Protein AF-A0A2D9SME6-F1 (afdb_monomer)

Secondary structure (DSSP, 8-state):
-PEEE--TT--EEEPPPTT-TTTS--EEEEE-SS-EEEEEE--HHHHHHHHTTPPPEEEEEEEE-TTS-EEEEEEEEE-HHHHHHHHHHHS---

Structure (mmCIF, N/CA/C/O backbone):
data_AF-A0A2D9SME6-F1
#
_entry.id   AF-A0A2D9SME6-F1
#
loop_
_atom_site.group_PDB
_atom_site.id
_atom_site.type_symbol
_atom_site.label_atom_id
_atom_site.label_alt_id
_atom_site.label_comp_id
_atom_site.label_asym_id
_atom_site.label_entity_id
_atom_site.label_seq_id
_atom_site.pdbx_PDB_ins_code
_atom_site.Cartn_x
_atom_site.Cartn_y
_atom_site.Cartn_z
_atom_site.occupancy
_atom_site.B_iso_or_equiv
_atom_site.auth_seq_id
_atom_site.auth_comp_id
_atom_site.auth_asym_id
_atom_site.auth_atom_id
_atom_site.pdbx_PDB_model_num
ATOM 1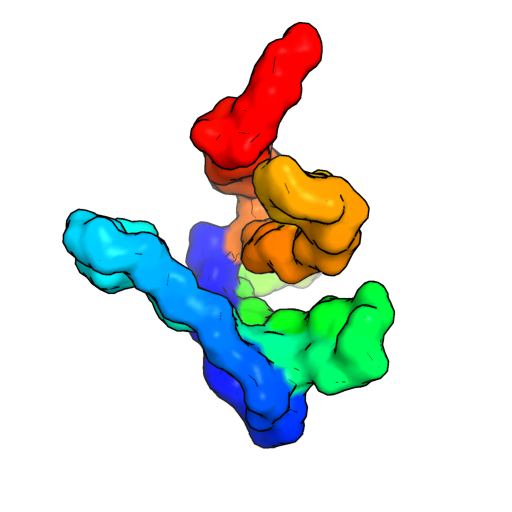 N N . MET A 1 1 ? -0.955 7.449 6.330 1.00 66.50 1 MET A N 1
ATOM 2 C CA . MET A 1 1 ? -0.745 6.382 5.340 1.00 66.50 1 MET A CA 1
ATOM 3 C C . MET A 1 1 ? -0.322 5.109 6.046 1.00 66.50 1 MET A C 1
ATOM 5 O O . MET A 1 1 ? 0.584 5.157 6.874 1.00 66.50 1 MET A O 1
ATOM 9 N N . ALA A 1 2 ? -0.992 4.004 5.733 1.00 75.12 2 ALA A N 1
ATOM 10 C CA . ALA A 1 2 ? -0.687 2.689 6.277 1.00 75.12 2 ALA A CA 1
ATOM 11 C C . ALA A 1 2 ? 0.736 2.253 5.896 1.00 75.12 2 ALA A C 1
ATOM 13 O O . ALA A 1 2 ? 1.188 2.523 4.782 1.00 75.12 2 ALA A O 1
ATOM 14 N N . ASP A 1 3 ? 1.411 1.526 6.785 1.00 80.12 3 ASP A N 1
ATOM 15 C CA . ASP A 1 3 ? 2.735 0.976 6.495 1.00 80.12 3 ASP A CA 1
ATOM 16 C C . ASP A 1 3 ? 2.608 -0.383 5.789 1.00 80.12 3 ASP A C 1
ATOM 18 O O . ASP A 1 3 ? 1.781 -1.213 6.202 1.00 80.12 3 ASP A O 1
ATOM 22 N N . PRO A 1 4 ? 3.431 -0.666 4.762 1.00 80.00 4 PRO A N 1
ATOM 23 C CA . PRO A 1 4 ? 3.526 -2.007 4.210 1.00 80.00 4 PRO A CA 1
ATOM 24 C C . PRO A 1 4 ? 4.028 -2.962 5.298 1.00 80.00 4 PRO A C 1
ATOM 26 O O . PRO A 1 4 ? 5.007 -2.697 5.995 1.00 80.00 4 PRO A O 1
ATOM 29 N N . HIS A 1 5 ? 3.331 -4.080 5.463 1.00 84.25 5 HIS A N 1
ATOM 30 C CA . HIS A 1 5 ? 3.607 -5.055 6.508 1.00 84.25 5 HIS A CA 1
ATOM 31 C C . HIS A 1 5 ? 4.159 -6.337 5.892 1.00 84.25 5 HIS A C 1
ATOM 33 O O . HIS A 1 5 ? 3.557 -6.892 4.972 1.00 84.25 5 HIS A O 1
ATOM 39 N N . ASP A 1 6 ? 5.287 -6.822 6.408 1.00 86.81 6 ASP A N 1
ATOM 40 C CA . ASP A 1 6 ? 5.738 -8.177 6.102 1.00 86.81 6 ASP A CA 1
ATOM 41 C C . ASP A 1 6 ? 4.815 -9.201 6.770 1.00 86.81 6 ASP A C 1
ATOM 43 O O . ASP A 1 6 ? 4.348 -8.998 7.890 1.00 86.81 6 ASP A O 1
ATOM 47 N N . PHE A 1 7 ? 4.533 -10.297 6.074 1.00 85.19 7 PHE A N 1
ATOM 48 C CA . PHE A 1 7 ? 3.584 -11.311 6.516 1.00 85.19 7 PHE A CA 1
ATOM 49 C C . PHE A 1 7 ? 4.030 -12.706 6.084 1.00 85.19 7 PHE A C 1
ATOM 51 O O . PHE A 1 7 ? 4.712 -12.886 5.073 1.00 85.19 7 PHE A O 1
ATOM 58 N N . GLU A 1 8 ? 3.612 -13.718 6.845 1.00 89.62 8 GLU A N 1
ATOM 59 C CA . GLU A 1 8 ? 3.921 -15.110 6.531 1.00 89.62 8 GLU A CA 1
ATOM 60 C C . GLU A 1 8 ? 3.356 -15.493 5.154 1.00 89.62 8 GLU A C 1
ATOM 62 O O . GLU A 1 8 ? 2.161 -15.355 4.888 1.00 89.62 8 GLU A O 1
ATOM 67 N N . GLY A 1 9 ? 4.231 -15.972 4.266 1.00 83.31 9 GLY A N 1
ATOM 68 C CA . GLY A 1 9 ? 3.878 -16.294 2.884 1.00 83.31 9 GLY A CA 1
ATOM 69 C C . GLY A 1 9 ? 4.175 -15.184 1.871 1.00 83.31 9 GLY A C 1
ATOM 70 O O . GLY A 1 9 ? 3.875 -15.369 0.689 1.00 83.31 9 GLY A O 1
ATOM 71 N N . SER A 1 10 ? 4.801 -14.070 2.268 1.00 84.56 10 SER A N 1
ATOM 72 C CA . SER A 1 10 ? 5.435 -13.165 1.306 1.00 84.56 10 SER A CA 1
ATOM 73 C C . SER A 1 10 ? 6.500 -13.936 0.497 1.00 84.56 10 SER A C 1
ATOM 75 O O . SER A 1 10 ? 7.282 -14.726 1.024 1.00 84.56 10 SER A O 1
ATOM 77 N N . THR A 1 11 ? 6.473 -13.800 -0.831 1.00 79.44 11 THR A N 1
ATOM 78 C CA . THR A 1 11 ? 7.349 -14.547 -1.766 1.00 79.44 11 THR A CA 1
ATOM 79 C C . THR A 1 11 ? 8.234 -13.632 -2.599 1.00 79.44 11 THR A C 1
ATOM 81 O O . THR A 1 11 ? 9.237 -14.082 -3.145 1.00 79.44 11 THR A O 1
ATOM 84 N N . HIS A 1 12 ? 7.861 -12.359 -2.721 1.00 75.81 12 HIS A N 1
ATOM 85 C CA . HIS A 1 12 ? 8.563 -11.362 -3.514 1.00 75.81 12 HIS A CA 1
ATOM 86 C C . HIS A 1 12 ? 8.618 -10.039 -2.756 1.00 75.81 12 HIS A C 1
ATOM 88 O O . HIS A 1 12 ? 7.728 -9.711 -1.973 1.00 75.81 12 HIS A O 1
ATOM 94 N N . HIS A 1 13 ? 9.670 -9.277 -3.032 1.00 78.31 13 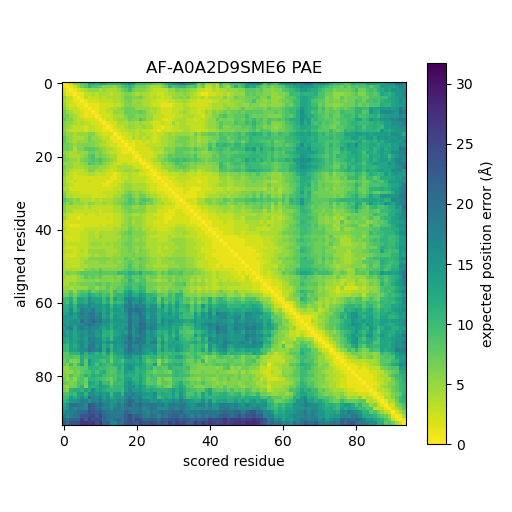HIS A N 1
ATOM 95 C CA . HIS A 1 13 ? 9.952 -8.013 -2.374 1.00 78.31 13 HIS A CA 1
ATOM 96 C C . HIS A 1 13 ? 10.250 -6.963 -3.435 1.00 78.31 13 HIS A C 1
ATOM 98 O O . HIS A 1 13 ? 11.188 -7.122 -4.219 1.00 78.31 13 HIS A O 1
ATOM 104 N N . PHE A 1 14 ? 9.446 -5.904 -3.474 1.00 75.88 14 PHE A N 1
ATOM 105 C CA . PHE A 1 14 ? 9.727 -4.741 -4.305 1.00 75.88 14 PHE A CA 1
ATOM 106 C C . PHE A 1 14 ? 10.436 -3.707 -3.446 1.00 75.88 14 PHE A C 1
ATOM 108 O O . PHE A 1 14 ? 9.849 -3.143 -2.524 1.00 75.88 14 PHE A O 1
ATOM 115 N N . GLY A 1 15 ? 11.721 -3.525 -3.727 1.00 72.62 15 GLY A N 1
ATOM 116 C CA . GLY A 1 15 ? 12.532 -2.521 -3.063 1.00 72.62 15 GLY A CA 1
ATOM 117 C C . GLY A 1 15 ? 12.428 -1.155 -3.736 1.00 72.62 15 GLY A C 1
ATOM 118 O O . GLY A 1 15 ? 12.036 -1.066 -4.907 1.00 72.62 15 GLY A O 1
ATOM 119 N N . PRO A 1 16 ? 12.810 -0.097 -3.011 1.00 68.88 16 PRO A N 1
ATOM 120 C CA . PRO A 1 16 ? 12.984 1.230 -3.582 1.00 68.88 16 PRO A CA 1
ATOM 121 C C . PRO A 1 16 ? 14.035 1.238 -4.707 1.00 68.88 16 PRO A C 1
ATOM 123 O O . PRO A 1 16 ? 14.976 0.437 -4.687 1.00 68.88 16 PRO A O 1
ATOM 126 N N . PRO A 1 17 ? 13.913 2.145 -5.695 1.00 68.00 17 PRO A N 1
ATOM 127 C CA . PRO A 1 17 ? 14.983 2.402 -6.651 1.00 68.00 17 PRO A CA 1
ATOM 128 C C . PRO A 1 17 ? 16.266 2.858 -5.936 1.00 68.00 17 PRO A C 1
ATOM 130 O O . PRO A 1 17 ? 16.168 3.506 -4.891 1.00 68.00 17 PRO A O 1
ATOM 133 N N . PRO A 1 18 ? 17.455 2.601 -6.515 1.00 71.50 18 PRO A N 1
ATOM 134 C CA . PRO A 1 18 ? 18.712 3.056 -5.930 1.00 71.50 18 PRO A CA 1
ATOM 135 C C . PRO A 1 18 ? 18.719 4.569 -5.673 1.00 71.50 18 PRO A C 1
ATOM 137 O O . PRO A 1 18 ? 18.446 5.350 -6.588 1.00 71.50 18 PRO A O 1
ATOM 140 N N . GLY A 1 19 ? 19.062 4.978 -4.452 1.00 73.62 19 GLY A N 1
ATOM 141 C CA . GLY A 1 19 ? 19.117 6.379 -4.023 1.00 73.62 19 GLY A CA 1
ATOM 142 C C . GLY A 1 19 ? 17.804 6.953 -3.474 1.00 73.62 19 GLY A C 1
ATOM 143 O O . GLY A 1 19 ? 17.768 8.140 -3.153 1.00 73.62 19 GLY A O 1
ATOM 144 N N . LEU A 1 20 ? 16.737 6.151 -3.375 1.00 70.31 20 LEU A N 1
ATOM 145 C CA . LEU A 1 20 ? 15.437 6.540 -2.801 1.00 70.31 20 LEU A CA 1
ATOM 146 C C . LEU A 1 20 ? 15.053 5.717 -1.558 1.00 70.31 20 LEU A C 1
ATOM 148 O O . LEU A 1 20 ? 13.897 5.732 -1.136 1.00 70.31 20 LEU A O 1
ATOM 152 N N . GLU A 1 21 ? 16.009 5.007 -0.960 1.00 77.69 21 GLU A N 1
ATOM 153 C CA . GLU A 1 21 ? 15.788 4.056 0.134 1.00 77.69 21 GLU A CA 1
ATOM 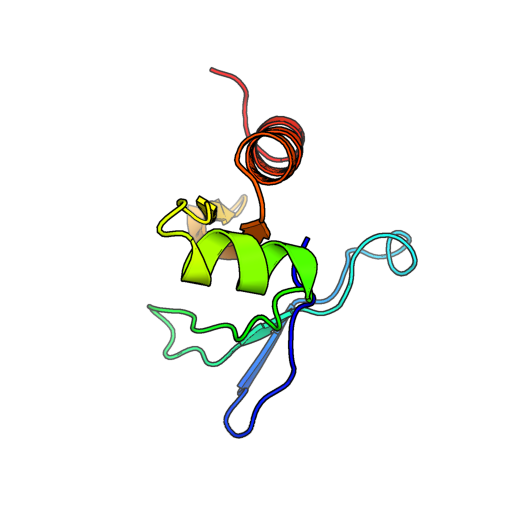154 C C . GLU A 1 21 ? 15.200 4.701 1.398 1.00 77.69 21 GLU A C 1
ATOM 156 O O . GLU A 1 21 ? 14.447 4.060 2.124 1.00 77.69 21 GLU A O 1
ATOM 161 N N . GLU A 1 22 ? 15.505 5.977 1.635 1.00 73.81 22 GLU A N 1
ATOM 162 C CA . GLU A 1 22 ? 15.014 6.753 2.785 1.00 73.81 22 GLU A CA 1
ATOM 163 C C . GLU A 1 22 ? 13.581 7.284 2.589 1.00 73.81 22 GLU A C 1
ATOM 165 O O . GLU A 1 22 ? 12.935 7.709 3.544 1.00 73.81 22 GLU A O 1
ATOM 170 N N . MET A 1 23 ? 13.080 7.300 1.349 1.00 64.19 23 MET A N 1
ATOM 171 C CA . MET A 1 23 ? 11.765 7.862 1.008 1.00 64.19 23 MET A CA 1
ATOM 172 C C . MET A 1 23 ? 10.721 6.791 0.703 1.00 64.19 23 MET A C 1
ATOM 174 O O . MET A 1 23 ? 9.525 7.039 0.850 1.00 64.19 23 MET A O 1
ATOM 178 N N . VAL A 1 24 ? 11.156 5.620 0.238 1.00 68.00 24 VAL A N 1
ATOM 179 C CA . VAL A 1 24 ? 10.268 4.551 -0.218 1.00 68.00 24 VAL A CA 1
ATOM 180 C C . VAL A 1 24 ? 10.617 3.261 0.517 1.00 68.00 24 VAL A C 1
ATOM 182 O O . VAL A 1 24 ? 11.715 2.726 0.389 1.00 68.00 24 VAL A O 1
ATOM 185 N N . GLY A 1 25 ? 9.659 2.756 1.293 1.00 71.50 25 GLY A N 1
ATOM 186 C CA . GLY A 1 25 ? 9.797 1.496 2.015 1.00 71.50 25 GLY A CA 1
ATOM 187 C C . GLY A 1 25 ? 9.746 0.271 1.099 1.00 71.50 25 GLY A C 1
ATOM 188 O O . GLY A 1 25 ? 9.294 0.328 -0.046 1.00 71.50 25 GLY A O 1
ATOM 189 N N . TRP A 1 26 ? 10.186 -0.868 1.631 1.00 78.88 26 TRP A N 1
ATOM 190 C CA . TRP A 1 26 ? 10.028 -2.159 0.967 1.00 78.88 26 TRP A CA 1
ATOM 191 C C . TRP A 1 26 ? 8.561 -2.582 0.934 1.00 78.88 26 TRP A C 1
ATOM 193 O O . TRP A 1 26 ? 7.838 -2.441 1.918 1.00 78.88 26 TRP A O 1
ATOM 203 N N . LEU A 1 27 ? 8.137 -3.165 -0.187 1.00 79.75 27 LEU A N 1
ATOM 204 C CA . LEU A 1 27 ? 6.827 -3.789 -0.311 1.00 79.75 27 LEU A CA 1
ATOM 205 C C . LEU A 1 27 ? 6.958 -5.312 -0.361 1.00 79.75 27 LEU A C 1
ATOM 207 O O . LEU A 1 27 ? 7.512 -5.878 -1.307 1.00 79.75 27 LEU A O 1
ATOM 211 N N . HIS A 1 28 ? 6.380 -5.961 0.644 1.00 83.50 28 HIS A N 1
ATOM 212 C CA . HIS A 1 28 ? 6.307 -7.411 0.780 1.00 83.50 28 HIS A CA 1
ATOM 213 C C . HIS A 1 28 ? 5.052 -7.925 0.076 1.00 83.50 28 HIS A C 1
ATOM 215 O O . HIS A 1 28 ? 3.943 -7.467 0.364 1.00 83.50 28 HIS A O 1
ATOM 221 N N . VAL A 1 29 ? 5.207 -8.867 -0.860 1.00 79.44 29 VAL A N 1
ATOM 222 C CA . VAL A 1 29 ? 4.067 -9.425 -1.593 1.00 79.44 29 VAL A CA 1
ATOM 223 C C . VAL A 1 29 ? 4.113 -10.940 -1.703 1.00 79.44 29 VAL A C 1
ATOM 225 O O . VAL A 1 29 ? 5.160 -11.554 -1.909 1.00 79.44 29 VAL A O 1
ATOM 228 N N . PHE A 1 30 ? 2.937 -11.553 -1.676 1.00 80.88 30 PHE A N 1
ATOM 229 C CA . PHE A 1 30 ? 2.727 -12.856 -2.286 1.00 80.88 30 PHE A CA 1
ATOM 230 C C . PHE A 1 30 ? 2.382 -12.653 -3.765 1.00 80.88 30 PHE A C 1
ATOM 232 O O . PHE A 1 30 ? 1.478 -11.879 -4.077 1.00 80.88 30 PHE A O 1
ATOM 239 N N . SER A 1 31 ? 3.071 -13.348 -4.674 1.00 77.38 31 SER A N 1
ATOM 240 C CA . SER A 1 31 ? 2.748 -13.331 -6.103 1.00 77.38 31 SER A CA 1
ATOM 241 C C . SER A 1 31 ? 2.569 -14.739 -6.650 1.00 77.38 31 SER A C 1
ATOM 243 O O . SER A 1 31 ? 3.401 -15.613 -6.419 1.00 77.38 31 SER A O 1
ATOM 245 N N . ASN A 1 32 ? 1.517 -14.942 -7.445 1.00 73.88 32 ASN A N 1
ATOM 246 C CA . ASN A 1 32 ? 1.328 -16.161 -8.241 1.00 73.88 32 ASN A CA 1
ATOM 247 C C . ASN A 1 32 ? 1.674 -15.961 -9.732 1.00 73.88 32 ASN A C 1
ATOM 249 O O . ASN A 1 32 ? 1.288 -16.771 -10.576 1.00 73.88 32 ASN A O 1
ATOM 253 N N . GLY A 1 33 ? 2.337 -14.851 -10.077 1.00 69.88 33 GLY A N 1
ATOM 254 C CA . GLY A 1 33 ? 2.670 -14.475 -11.454 1.00 69.88 33 GLY A CA 1
ATOM 255 C C . GLY A 1 33 ? 1.547 -13.777 -12.231 1.00 69.88 33 GLY A C 1
ATOM 256 O O . GLY A 1 33 ? 1.771 -13.351 -13.362 1.00 69.88 33 GLY A O 1
ATOM 257 N N . ARG A 1 34 ? 0.346 -13.640 -11.654 1.00 67.38 34 ARG A N 1
ATOM 258 C CA . ARG A 1 34 ? -0.783 -12.886 -12.241 1.00 67.38 34 ARG A CA 1
ATOM 259 C C . ARG A 1 34 ? -1.400 -11.881 -11.277 1.00 67.38 34 ARG A C 1
ATOM 261 O O . ARG A 1 34 ? -1.906 -10.852 -11.710 1.00 67.38 34 ARG A O 1
ATOM 268 N N . CYS A 1 35 ? -1.359 -12.183 -9.988 1.00 66.19 35 CYS A N 1
ATOM 269 C CA . CYS A 1 35 ? -1.897 -11.361 -8.920 1.00 66.19 35 CYS A CA 1
ATOM 270 C C . CYS A 1 35 ? -0.832 -11.180 -7.844 1.00 66.19 35 CYS A C 1
ATOM 272 O O . CYS A 1 35 ? -0.084 -12.116 -7.550 1.00 66.19 35 CYS A O 1
ATOM 274 N N . ASN A 1 36 ? -0.825 -9.993 -7.244 1.00 73.31 36 ASN A N 1
ATOM 275 C CA . ASN A 1 36 ? -0.020 -9.679 -6.075 1.00 73.31 36 ASN A CA 1
ATOM 276 C C . ASN A 1 36 ? -0.948 -9.423 -4.889 1.00 73.31 36 ASN A C 1
ATOM 278 O O . ASN A 1 36 ? -1.980 -8.769 -5.038 1.00 73.31 36 ASN A O 1
ATOM 282 N N . VAL A 1 37 ? -0.564 -9.927 -3.723 1.00 76.31 37 VAL A N 1
ATOM 283 C CA . VAL A 1 37 ? -1.215 -9.646 -2.443 1.00 76.31 37 VAL A CA 1
ATOM 284 C C . VAL A 1 37 ? -0.182 -8.978 -1.552 1.00 76.31 37 VAL A C 1
ATOM 286 O O . VAL A 1 37 ? 0.885 -9.546 -1.335 1.00 76.31 37 VAL A O 1
ATOM 289 N N . SER A 1 38 ? -0.495 -7.781 -1.064 1.00 81.88 38 SER A N 1
ATOM 290 C CA . SER A 1 38 ? 0.292 -7.060 -0.063 1.00 81.88 38 SER A CA 1
ATOM 291 C C . SER A 1 38 ? -0.530 -6.885 1.210 1.00 81.88 38 SER A C 1
ATOM 293 O O . SER A 1 38 ? -1.757 -6.775 1.149 1.00 81.88 38 SER A O 1
ATOM 295 N N . ALA A 1 39 ? 0.144 -6.874 2.358 1.00 83.25 39 ALA A N 1
ATOM 296 C CA . ALA A 1 39 ? -0.471 -6.557 3.637 1.00 83.25 39 ALA A CA 1
ATOM 297 C C . ALA A 1 39 ? -0.105 -5.128 4.042 1.00 83.25 39 ALA A C 1
ATOM 299 O O . ALA A 1 39 ? 1.025 -4.683 3.846 1.00 83.25 39 ALA A O 1
ATOM 300 N N . TRP A 1 40 ? -1.074 -4.427 4.622 1.00 85.38 40 TRP A N 1
ATOM 301 C CA . TRP A 1 40 ? -0.927 -3.051 5.081 1.00 85.38 40 TRP A CA 1
ATOM 302 C C . TRP A 1 40 ? -1.403 -2.966 6.515 1.00 85.38 40 TRP A C 1
ATOM 304 O O . TRP A 1 40 ? -2.444 -3.532 6.859 1.00 85.38 40 TRP A O 1
ATOM 314 N N . LYS A 1 41 ? -0.640 -2.263 7.345 1.00 85.75 41 LYS A N 1
ATOM 315 C CA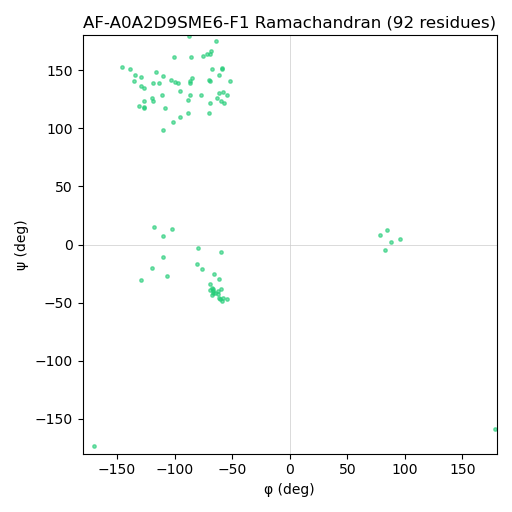 . LYS A 1 41 ? -1.007 -1.983 8.725 1.00 85.75 41 LYS A CA 1
ATOM 316 C C . LYS A 1 41 ? -1.527 -0.549 8.801 1.00 85.75 41 LYS A C 1
ATOM 318 O O . LYS A 1 41 ? -0.716 0.374 8.725 1.00 85.75 41 LYS A O 1
ATOM 323 N N . PRO A 1 42 ? -2.848 -0.344 8.938 1.00 83.62 42 PRO A N 1
ATOM 324 C CA . PRO A 1 42 ? -3.382 1.003 9.023 1.00 83.62 42 PRO A CA 1
ATOM 325 C C . PRO A 1 42 ? -2.951 1.671 10.328 1.00 83.62 42 PRO A C 1
ATOM 327 O O . PRO A 1 42 ? -2.744 0.999 11.349 1.00 83.62 42 PRO A O 1
ATOM 330 N N . THR A 1 43 ? -2.840 2.995 10.301 1.00 86.00 43 THR A N 1
ATOM 331 C CA . THR A 1 43 ? -2.609 3.775 11.521 1.00 86.00 43 THR A CA 1
ATOM 332 C C . THR A 1 43 ? -3.844 3.739 12.426 1.00 86.00 43 THR A C 1
ATOM 334 O O . THR A 1 43 ? -4.938 3.336 12.019 1.00 86.00 43 THR A O 1
ATOM 337 N N . VAL A 1 44 ? -3.696 4.171 13.681 1.00 89.75 44 VAL A N 1
ATOM 338 C CA . VAL A 1 44 ? -4.824 4.234 14.628 1.00 89.75 44 VAL A CA 1
ATOM 339 C C . VAL A 1 44 ? -5.926 5.160 14.103 1.00 89.75 44 VAL A C 1
ATOM 341 O O . VAL A 1 44 ? -7.110 4.850 14.226 1.00 89.75 44 VAL A O 1
ATOM 344 N N . GLU A 1 45 ? -5.545 6.267 13.472 1.00 86.75 45 GLU A N 1
ATOM 345 C CA . GLU A 1 45 ? -6.454 7.241 12.873 1.00 86.75 45 GLU A CA 1
ATOM 346 C C . GLU A 1 45 ? -7.207 6.649 11.673 1.00 86.75 45 GLU A C 1
ATOM 348 O O . GLU A 1 45 ? -8.413 6.850 11.539 1.00 86.75 45 GLU A O 1
ATOM 353 N N . GLU A 1 46 ? -6.525 5.884 10.818 1.00 84.50 46 GLU A N 1
ATOM 354 C CA . GLU A 1 46 ? -7.142 5.199 9.675 1.00 84.50 46 GLU A CA 1
ATOM 355 C C . GLU A 1 46 ? -8.110 4.095 10.129 1.00 84.50 46 GLU A C 1
ATOM 357 O O . GLU A 1 46 ? -9.211 3.971 9.588 1.00 84.50 46 GLU A O 1
ATOM 362 N N . LEU A 1 47 ? -7.753 3.340 11.174 1.00 87.25 47 LEU A N 1
ATOM 363 C CA . LEU A 1 47 ? -8.654 2.363 11.797 1.00 87.25 47 LEU A CA 1
ATOM 364 C C . LEU A 1 47 ? -9.894 3.032 12.399 1.00 87.25 47 LEU A C 1
ATOM 366 O O . LEU A 1 47 ? -10.996 2.496 12.286 1.00 87.25 47 LEU A O 1
ATOM 370 N N . ALA A 1 48 ? -9.737 4.198 13.032 1.00 88.94 48 ALA A N 1
ATOM 371 C CA . ALA A 1 48 ? -10.860 4.945 13.589 1.00 88.94 48 ALA A CA 1
ATOM 372 C C . ALA A 1 48 ? -11.847 5.382 12.495 1.00 88.94 48 ALA A C 1
ATOM 374 O O . ALA A 1 48 ? -13.053 5.204 12.669 1.00 88.94 48 ALA A O 1
ATOM 375 N N . LYS A 1 49 ? -11.344 5.869 11.353 1.00 85.25 49 LYS A N 1
ATOM 376 C CA . LYS A 1 49 ? -12.162 6.223 10.179 1.00 85.25 49 LYS A CA 1
ATOM 377 C C . LYS A 1 49 ? -12.935 5.022 9.633 1.00 85.25 49 LYS A C 1
ATOM 379 O O . LYS A 1 49 ? -14.146 5.111 9.443 1.00 85.25 49 LYS A O 1
ATOM 384 N N . LEU A 1 50 ? -12.274 3.873 9.466 1.00 83.44 50 LEU A N 1
ATOM 385 C CA . LEU A 1 50 ? -12.951 2.635 9.054 1.00 83.44 50 LEU A CA 1
ATOM 386 C C . LEU A 1 50 ? -14.067 2.233 10.022 1.00 83.44 50 LEU A C 1
ATOM 388 O O . LEU A 1 50 ? -15.172 1.908 9.595 1.00 83.44 50 LEU A O 1
ATOM 392 N N . ASN A 1 51 ? -13.797 2.279 11.328 1.00 88.75 51 ASN A N 1
ATOM 393 C CA . ASN A 1 51 ? -14.786 1.942 12.354 1.00 88.75 51 ASN A CA 1
ATOM 394 C C . ASN A 1 51 ? -15.959 2.935 12.392 1.00 88.75 51 ASN A C 1
ATOM 396 O O . ASN A 1 51 ? -17.057 2.565 12.805 1.00 88.75 51 ASN A O 1
ATOM 400 N N . ALA A 1 52 ? -15.744 4.176 11.947 1.00 90.75 52 ALA A N 1
ATOM 401 C CA . ALA A 1 52 ? -16.787 5.182 11.769 1.00 90.75 52 ALA A CA 1
ATOM 402 C C . ALA A 1 52 ? -17.596 5.005 10.465 1.00 90.75 52 ALA A C 1
ATOM 404 O O . ALA A 1 52 ? -18.556 5.741 10.241 1.00 90.75 52 ALA A O 1
ATOM 405 N N . GLY A 1 53 ? -17.248 4.026 9.621 1.00 86.69 53 GLY A N 1
ATOM 406 C CA . GLY A 1 53 ? -17.907 3.764 8.340 1.00 86.69 53 GLY A CA 1
ATOM 407 C C . GLY A 1 53 ? -17.385 4.614 7.180 1.00 86.69 53 GLY A C 1
ATOM 408 O O . GLY A 1 53 ? -18.013 4.651 6.121 1.00 86.69 53 GLY A O 1
ATOM 409 N N . GLU A 1 54 ? -16.256 5.302 7.356 1.00 88.12 54 GLU A N 1
ATOM 410 C CA . GLU A 1 54 ? -15.598 6.021 6.269 1.00 88.12 54 GLU A CA 1
ATOM 411 C C . GLU A 1 54 ? -14.868 5.059 5.318 1.00 88.12 54 GLU A C 1
ATOM 413 O O . GLU A 1 54 ? -14.586 3.901 5.632 1.00 88.12 54 GLU A O 1
ATOM 418 N N . SER A 1 55 ? -14.552 5.554 4.122 1.00 82.25 55 SER A N 1
ATOM 419 C CA . SER A 1 55 ? -13.822 4.788 3.112 1.00 82.25 55 SER A CA 1
ATOM 420 C C . SER A 1 55 ? -12.310 4.913 3.296 1.00 82.25 55 SER A C 1
ATOM 422 O O . SER A 1 55 ? -11.796 6.001 3.546 1.00 82.25 55 SER A O 1
ATOM 424 N N . ILE A 1 56 ? -11.596 3.808 3.086 1.00 80.31 56 ILE A N 1
ATOM 425 C CA . ILE A 1 56 ? -10.163 3.826 2.780 1.00 80.31 56 ILE A CA 1
ATOM 426 C C . ILE A 1 56 ? -9.992 3.664 1.275 1.00 80.31 56 ILE A C 1
ATOM 428 O O . ILE A 1 56 ? -10.686 2.872 0.635 1.00 80.31 56 ILE A O 1
ATOM 432 N N . PHE A 1 57 ? -9.053 4.418 0.720 1.00 78.69 57 PHE A N 1
ATOM 433 C CA . PHE A 1 57 ? -8.745 4.402 -0.696 1.00 78.69 57 PHE A CA 1
ATOM 434 C C . PHE A 1 57 ? -7.550 3.492 -0.940 1.00 78.69 57 PHE A C 1
ATOM 436 O O . PHE A 1 57 ? -6.587 3.481 -0.172 1.00 78.69 57 PHE A O 1
ATOM 443 N N . VAL A 1 58 ? -7.636 2.711 -2.015 1.00 74.00 58 VAL A N 1
ATOM 444 C CA . VAL A 1 58 ? -6.603 1.763 -2.427 1.00 74.00 58 VAL A CA 1
ATOM 445 C C . VAL A 1 58 ? -6.256 2.054 -3.879 1.00 74.00 58 VAL A C 1
ATOM 447 O O . VAL A 1 58 ? -7.127 1.947 -4.745 1.00 74.00 58 VAL A O 1
ATOM 450 N N . SER A 1 59 ? -5.007 2.415 -4.170 1.00 71.44 59 SER A N 1
ATOM 451 C CA . SER A 1 59 ? -4.532 2.489 -5.554 1.00 71.44 59 SER A CA 1
ATOM 452 C C . SER A 1 59 ? -3.830 1.198 -5.936 1.00 71.44 59 SER A C 1
ATOM 454 O O . SER A 1 59 ? -2.976 0.701 -5.211 1.00 71.44 59 SER A O 1
ATOM 456 N N . ILE A 1 60 ? -4.187 0.650 -7.094 1.00 67.81 60 ILE A N 1
ATOM 457 C CA . ILE A 1 60 ? -3.472 -0.465 -7.710 1.00 67.81 60 ILE A CA 1
ATOM 458 C C . ILE A 1 60 ? -2.788 0.109 -8.939 1.00 67.81 60 ILE A C 1
ATOM 460 O O . ILE A 1 60 ? -3.411 0.290 -9.987 1.00 67.81 60 ILE A O 1
ATOM 464 N N . MET A 1 61 ? -1.504 0.425 -8.812 1.00 63.50 61 MET A N 1
ATOM 465 C CA . MET A 1 61 ? -0.726 0.809 -9.976 1.00 63.50 61 MET A CA 1
ATOM 466 C C . MET A 1 61 ? -0.542 -0.422 -10.871 1.00 63.50 61 MET A C 1
ATOM 468 O O . MET A 1 61 ? -0.013 -1.454 -10.459 1.00 63.50 61 ME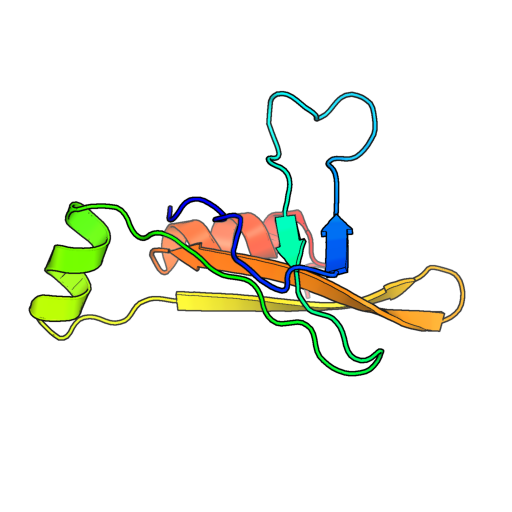T A O 1
ATOM 472 N N . SER A 1 62 ? -0.987 -0.326 -12.119 1.00 61.69 62 SER A N 1
ATOM 473 C CA . SER A 1 62 ? -0.789 -1.364 -13.128 1.00 61.69 62 SER A CA 1
ATOM 474 C C . SER A 1 62 ? -0.344 -0.716 -14.432 1.00 61.69 62 SER A C 1
ATOM 476 O O . SER A 1 62 ? -0.787 0.375 -14.783 1.00 61.69 62 SER A O 1
ATOM 478 N N . GLY A 1 63 ? 0.583 -1.359 -15.132 1.00 60.66 63 GLY A N 1
ATOM 479 C CA . GLY A 1 63 ? 1.126 -0.845 -16.383 1.00 60.66 63 GLY A CA 1
ATOM 480 C C . GLY A 1 63 ? 1.982 -1.887 -17.078 1.00 60.66 63 GLY A C 1
ATOM 481 O O . GLY A 1 63 ? 2.036 -3.038 -16.652 1.00 60.66 63 GLY A O 1
ATOM 482 N N . ALA A 1 64 ? 2.648 -1.493 -18.156 1.00 57.25 64 ALA A N 1
ATOM 483 C CA . ALA A 1 64 ? 3.655 -2.323 -18.793 1.00 57.25 64 ALA A CA 1
ATOM 484 C C . ALA A 1 64 ? 5.042 -1.717 -18.577 1.00 57.25 64 ALA A C 1
ATOM 486 O O . ALA A 1 64 ? 5.185 -0.493 -18.571 1.00 57.25 64 ALA A O 1
ATOM 487 N N . ASP A 1 65 ? 6.064 -2.555 -18.412 1.00 58.81 65 ASP A N 1
ATOM 488 C CA . ASP A 1 65 ? 7.441 -2.076 -18.483 1.00 58.81 65 ASP A CA 1
ATOM 489 C C . ASP A 1 65 ? 7.761 -1.535 -19.893 1.00 58.81 65 ASP A C 1
ATOM 491 O O . ASP A 1 65 ? 6.979 -1.647 -20.842 1.00 58.81 65 ASP A O 1
ATOM 495 N N . HIS A 1 66 ? 8.958 -0.972 -20.060 1.00 52.09 66 HIS A N 1
ATOM 496 C CA . HIS A 1 66 ? 9.452 -0.473 -21.350 1.00 52.09 66 HIS A CA 1
ATOM 497 C C . HIS A 1 66 ? 9.535 -1.548 -22.457 1.00 52.09 66 HIS A C 1
ATOM 499 O O . HIS A 1 66 ? 9.837 -1.222 -23.603 1.00 52.09 66 HIS A O 1
ATOM 505 N N . ARG A 1 67 ? 9.292 -2.824 -22.130 1.00 55.00 67 ARG A N 1
ATOM 506 C CA . ARG A 1 67 ? 9.270 -3.972 -23.046 1.00 55.00 67 ARG A CA 1
ATOM 507 C C . ARG A 1 67 ? 7.860 -4.536 -23.241 1.00 55.00 67 ARG A C 1
ATOM 509 O O . ARG A 1 67 ? 7.714 -5.581 -23.871 1.00 55.00 67 ARG A O 1
ATOM 516 N N . GLY A 1 68 ? 6.830 -3.868 -22.722 1.00 59.53 68 GLY A N 1
ATOM 517 C CA . GLY A 1 68 ? 5.440 -4.289 -22.868 1.00 59.53 68 GLY A CA 1
ATOM 518 C C . GLY A 1 68 ? 5.017 -5.423 -21.928 1.00 59.53 68 GLY A C 1
ATOM 519 O O . GLY A 1 68 ? 3.915 -5.947 -22.093 1.00 59.53 68 GLY A O 1
ATOM 520 N N . LYS A 1 69 ? 5.842 -5.828 -20.950 1.00 57.66 69 LYS A N 1
ATOM 521 C CA . LYS A 1 69 ? 5.431 -6.832 -19.959 1.00 57.66 69 LYS A CA 1
ATOM 522 C C . LYS A 1 69 ? 4.519 -6.196 -18.914 1.00 57.66 69 LYS A C 1
ATOM 524 O O . LYS A 1 69 ? 4.919 -5.193 -18.329 1.00 57.66 69 LYS A O 1
ATOM 529 N N . PRO A 1 70 ? 3.339 -6.774 -18.630 1.00 55.06 70 PRO A N 1
ATOM 530 C CA . PRO A 1 70 ? 2.469 -6.272 -17.580 1.00 55.06 70 PRO A CA 1
ATOM 531 C C . PRO A 1 70 ? 3.162 -6.393 -16.220 1.00 55.06 70 PRO A C 1
ATOM 533 O O . PRO A 1 70 ? 3.612 -7.470 -15.830 1.00 55.06 70 PRO A O 1
ATOM 536 N N . HIS A 1 71 ? 3.226 -5.276 -15.508 1.00 59.47 71 HIS A N 1
ATOM 537 C CA . HIS A 1 71 ? 3.685 -5.176 -14.137 1.00 59.47 71 HIS A CA 1
ATOM 538 C C . HIS A 1 71 ? 2.548 -4.626 -13.279 1.00 59.47 71 HIS A C 1
ATOM 540 O O . HIS A 1 71 ? 1.961 -3.579 -13.562 1.00 59.47 71 HIS A O 1
ATOM 546 N N . VAL A 1 72 ? 2.238 -5.367 -12.221 1.00 56.38 72 VAL A N 1
ATOM 547 C CA . VAL A 1 72 ? 1.439 -4.864 -11.108 1.00 56.38 72 VAL A CA 1
ATOM 548 C C . VAL A 1 72 ? 2.435 -4.235 -10.143 1.00 56.38 72 VAL A C 1
ATOM 550 O O . VAL A 1 72 ? 3.306 -4.928 -9.614 1.00 56.38 72 VAL A O 1
ATOM 553 N N . PHE A 1 73 ? 2.357 -2.920 -9.997 1.00 59.53 73 PHE A N 1
ATOM 554 C CA . PHE A 1 73 ? 3.213 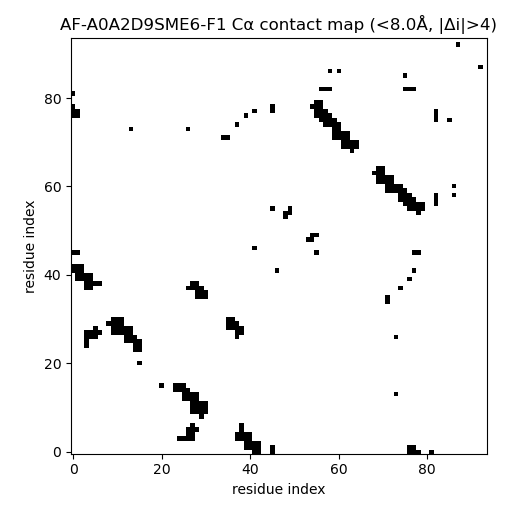-2.131 -9.122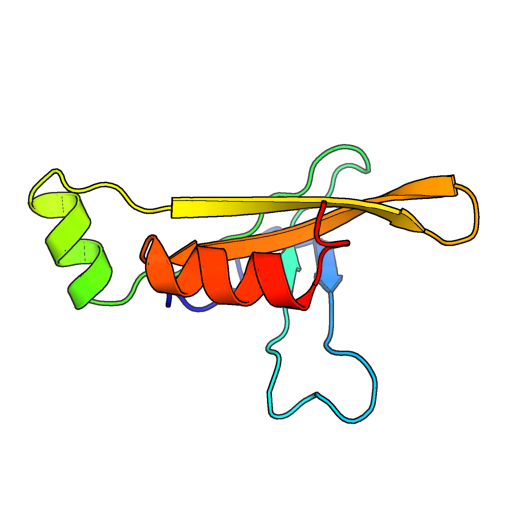 1.00 59.53 73 PHE A CA 1
ATOM 555 C C . PHE A 1 73 ? 2.619 -2.072 -7.710 1.00 59.53 73 PHE A C 1
ATOM 557 O O . PHE A 1 73 ? 1.573 -2.664 -7.427 1.00 59.53 73 PHE A O 1
ATOM 564 N N . ALA A 1 74 ? 3.322 -1.379 -6.816 1.00 56.19 74 ALA A N 1
ATOM 565 C CA . ALA A 1 74 ? 2.916 -1.217 -5.434 1.00 56.19 74 ALA A CA 1
ATOM 566 C C . ALA A 1 74 ? 1.475 -0.706 -5.302 1.00 56.19 74 ALA A C 1
ATOM 568 O O . ALA A 1 74 ? 0.998 0.123 -6.080 1.00 56.19 74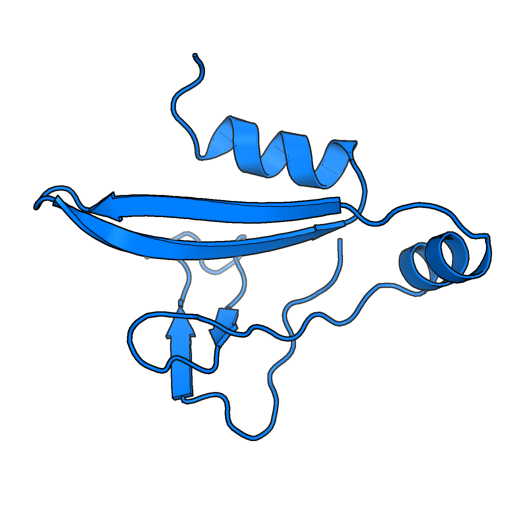 ALA A O 1
ATOM 569 N N . THR A 1 75 ? 0.779 -1.257 -4.313 1.00 66.81 75 THR A N 1
ATOM 570 C CA . THR A 1 75 ? -0.531 -0.780 -3.875 1.00 66.81 75 THR A CA 1
ATOM 571 C C . THR A 1 75 ? -0.306 0.346 -2.872 1.00 66.81 75 THR A C 1
ATOM 573 O O . THR A 1 75 ? 0.634 0.237 -2.101 1.00 66.81 75 THR A O 1
ATOM 576 N N . TYR A 1 76 ? -1.117 1.400 -2.846 1.00 67.81 76 TYR A N 1
ATOM 577 C CA . TYR A 1 76 ? -1.080 2.376 -1.746 1.00 67.81 76 TYR A CA 1
ATOM 578 C C . TYR A 1 76 ? -2.425 2.406 -1.038 1.00 67.81 76 TYR A C 1
ATOM 580 O O . TYR A 1 76 ? -3.461 2.352 -1.700 1.00 67.81 76 TYR A O 1
ATOM 588 N N . VAL A 1 77 ? -2.402 2.484 0.294 1.00 72.62 77 VAL A N 1
ATOM 589 C CA . VAL A 1 77 ? -3.595 2.458 1.148 1.00 72.62 77 VAL A CA 1
ATOM 590 C C . VAL A 1 77 ? -3.574 3.669 2.077 1.00 72.62 77 VAL A C 1
ATOM 592 O O . VAL A 1 77 ? -2.615 3.865 2.822 1.00 72.62 77 VAL A O 1
ATOM 595 N N . GLY A 1 78 ? -4.624 4.487 2.038 1.00 73.69 78 GLY A N 1
ATOM 596 C CA . GLY A 1 78 ? -4.708 5.688 2.870 1.00 73.69 78 GLY A CA 1
ATOM 597 C C . GLY A 1 78 ? -5.976 6.502 2.633 1.00 73.69 78 GLY A C 1
ATOM 598 O O . GLY A 1 78 ? -6.986 5.991 2.137 1.00 73.69 78 GLY A O 1
ATOM 599 N N . THR A 1 79 ? -5.928 7.782 2.997 1.00 77.12 79 THR A N 1
ATOM 600 C CA . THR A 1 79 ? -6.990 8.743 2.669 1.00 77.12 79 THR A CA 1
ATOM 601 C C . THR A 1 79 ? -7.031 9.056 1.171 1.00 77.12 79 THR A C 1
ATOM 603 O O . THR A 1 79 ? -6.078 8.793 0.437 1.00 77.12 79 THR A O 1
ATOM 606 N N . GLU A 1 80 ? -8.138 9.638 0.705 1.00 77.25 80 GLU A N 1
ATOM 607 C CA . GLU A 1 80 ? -8.298 10.029 -0.699 1.00 77.25 80 GLU A CA 1
ATOM 608 C C . GLU A 1 80 ? -7.163 10.946 -1.184 1.00 77.25 80 GLU A C 1
ATOM 610 O O . GLU A 1 80 ? -6.580 10.695 -2.239 1.00 77.25 80 GLU A O 1
ATOM 615 N N . ASP A 1 81 ? -6.824 11.972 -0.398 1.00 74.44 81 ASP A N 1
ATOM 616 C CA . ASP A 1 81 ? -5.798 12.958 -0.751 1.00 74.44 81 ASP A CA 1
ATOM 617 C C . ASP A 1 81 ? -4.394 12.337 -0.787 1.00 74.44 81 ASP A C 1
ATOM 619 O O . ASP A 1 81 ? -3.643 12.560 -1.738 1.00 74.44 81 ASP A O 1
ATOM 623 N N . GLU A 1 82 ? -4.059 11.502 0.204 1.00 69.00 82 GLU A N 1
ATOM 624 C CA . GLU A 1 82 ? -2.778 10.785 0.262 1.00 69.00 82 GLU A CA 1
ATOM 625 C C . GLU A 1 82 ? -2.604 9.853 -0.945 1.00 69.00 82 GLU A C 1
ATOM 627 O O . GLU A 1 82 ? -1.558 9.856 -1.595 1.00 69.00 82 GLU A O 1
ATOM 632 N N . VAL A 1 83 ? -3.638 9.077 -1.283 1.00 70.12 83 VAL A N 1
ATOM 633 C CA . VAL A 1 83 ? -3.580 8.127 -2.401 1.00 70.12 83 VAL A CA 1
ATOM 634 C C . VAL A 1 83 ? -3.515 8.858 -3.744 1.00 70.12 83 VAL A C 1
ATOM 636 O O . VAL A 1 83 ? -2.758 8.450 -4.628 1.00 70.12 83 VAL A O 1
ATOM 639 N N . LYS A 1 84 ? -4.255 9.961 -3.916 1.00 65.88 84 LYS A N 1
ATOM 640 C CA . LYS A 1 84 ? -4.224 10.758 -5.155 1.00 65.88 84 LYS A CA 1
ATOM 641 C C . LYS A 1 84 ? -2.884 11.442 -5.391 1.00 65.88 84 LYS A C 1
ATOM 643 O O . LYS A 1 84 ? -2.456 11.488 -6.545 1.00 65.88 84 LYS A O 1
ATOM 648 N N . ALA A 1 85 ? -2.229 11.951 -4.347 1.00 61.03 85 ALA A N 1
ATOM 649 C CA . ALA A 1 85 ? -0.912 12.574 -4.471 1.00 61.03 85 ALA A CA 1
ATOM 650 C C . ALA A 1 85 ? 0.113 11.580 -5.047 1.00 61.03 85 ALA A C 1
ATOM 652 O O . ALA A 1 85 ? 0.745 11.853 -6.064 1.00 61.03 85 ALA A O 1
ATOM 653 N N . VAL A 1 86 ? 0.168 10.369 -4.485 1.00 60.44 86 VAL A N 1
ATOM 654 C CA . VAL A 1 86 ? 1.091 9.315 -4.931 1.00 60.44 86 VAL A CA 1
ATOM 655 C C . VAL A 1 86 ? 0.800 8.834 -6.358 1.00 60.44 86 VAL A C 1
ATOM 657 O O . VAL A 1 86 ? 1.717 8.626 -7.156 1.00 60.44 86 VAL A O 1
ATOM 660 N N . VAL A 1 87 ? -0.477 8.656 -6.710 1.00 55.56 87 VAL A N 1
ATOM 661 C CA . VAL A 1 87 ? -0.871 8.216 -8.060 1.00 55.56 87 VAL A CA 1
ATOM 662 C C . VAL A 1 87 ? -0.567 9.289 -9.110 1.00 55.56 87 VAL A C 1
ATOM 664 O O . VAL A 1 87 ? -0.140 8.957 -10.216 1.00 55.56 87 VAL A O 1
ATOM 667 N N . SER A 1 88 ? -0.755 10.568 -8.773 1.00 51.31 88 SER A N 1
ATOM 668 C CA . SER A 1 88 ? -0.503 11.685 -9.694 1.00 51.31 88 SER A CA 1
ATOM 669 C C . SER A 1 88 ? 0.986 11.870 -9.991 1.00 51.31 88 SER A C 1
ATOM 671 O O . SER A 1 88 ? 1.336 12.195 -11.122 1.00 51.31 88 SER A O 1
ATOM 673 N N . ASP A 1 89 ? 1.856 11.593 -9.017 1.00 48.03 89 ASP A N 1
ATOM 674 C CA . ASP A 1 89 ? 3.311 11.704 -9.178 1.00 48.03 89 ASP A CA 1
ATOM 675 C C . ASP A 1 89 ? 3.934 10.541 -9.973 1.00 48.03 89 ASP A C 1
ATOM 677 O O . ASP A 1 89 ? 5.027 10.672 -10.526 1.00 48.03 89 ASP A O 1
ATOM 681 N N . THR A 1 90 ? 3.254 9.391 -10.055 1.00 46.62 90 THR A N 1
ATOM 682 C CA . THR A 1 90 ? 3.794 8.156 -10.661 1.00 46.62 90 THR A CA 1
ATOM 683 C C . THR A 1 90 ? 3.137 7.756 -11.987 1.00 46.62 90 THR A C 1
ATOM 685 O O . THR A 1 90 ? 3.645 6.875 -12.688 1.00 46.62 90 THR A O 1
ATOM 688 N N . GLY A 1 91 ? 2.026 8.395 -12.366 1.00 39.56 91 GLY A N 1
ATOM 689 C CA . GLY A 1 91 ? 1.297 8.147 -13.611 1.00 39.56 91 GLY A CA 1
ATOM 690 C C . GLY A 1 91 ? 1.584 9.173 -14.714 1.00 39.56 91 GLY A C 1
ATOM 691 O O . GLY A 1 91 ? 2.018 10.294 -14.464 1.00 39.56 91 GLY A O 1
ATOM 692 N N . LYS A 1 92 ? 1.283 8.824 -15.974 1.00 34.62 92 LYS A N 1
ATOM 693 C CA . LYS A 1 92 ? 1.076 9.855 -17.004 1.00 34.62 92 LYS A CA 1
ATOM 694 C C . LYS A 1 92 ? -0.235 10.566 -16.679 1.00 34.62 92 LYS A C 1
ATOM 696 O O . LYS A 1 92 ? -1.291 9.947 -16.779 1.00 34.62 92 LYS A O 1
ATOM 701 N N . VAL A 1 93 ? -0.147 11.840 -16.308 1.00 35.16 93 VAL A N 1
ATOM 702 C CA . VAL A 1 93 ? -1.303 12.739 -16.226 1.00 35.16 93 VAL A CA 1
ATOM 703 C C . VAL A 1 93 ? -1.964 12.763 -17.609 1.00 35.16 93 VAL A C 1
ATOM 705 O O . VAL A 1 93 ? -1.284 13.029 -18.604 1.00 35.16 93 VAL A O 1
ATOM 708 N N . TRP A 1 94 ? -3.242 12.389 -17.677 1.00 34.88 94 TRP A N 1
ATOM 709 C CA . TRP A 1 94 ? -4.074 12.515 -18.878 1.00 34.88 94 TRP A CA 1
ATOM 710 C C . TRP A 1 94 ? -4.565 13.948 -19.059 1.00 34.88 94 TRP A C 1
ATOM 712 O O . TRP A 1 94 ? -4.937 14.579 -18.043 1.00 34.88 94 TRP A O 1
#

Foldseek 3Di:
DWDWDADPQFDDKDADDPPCNVPDDIWTWHDPPPDTDTDTGDDPVQVVCVVVVHDKDKDFDWDADPVRHIDTDDIDIGDPVVRVVVCVVPDDDD

Solvent-accessible surface area (backbone atoms only — not comparable to full-atom values): 5820 Å² total; per-residue (Å²): 112,39,45,66,31,81,56,96,72,51,73,46,73,50,66,45,61,94,93,38,63,92,81,35,72,62,39,38,22,30,64,82,89,83,53,75,48,70,47,69,45,66,44,74,67,54,50,50,39,48,75,72,70,48,83,76,36,74,45,76,43,69,49,55,48,102,81,67,49,79,40,79,52,74,68,44,50,25,50,67,68,63,39,50,55,57,50,59,76,74,45,85,81,128

Mean predicted aligned error: 8.28 Å

Sequence (94 aa):
MADPHDFEGSTHHFGPPPGLEEMVGWLHVFSNGRCNVSAWKPTVEELAKLNAGESIFVSIMSGADHRGKPHVFATYVGTEDEVKAVVSDTGKVW

Radius of gyration: 14.2 Å; Cα contacts (8 Å, |Δi|>4): 143; chai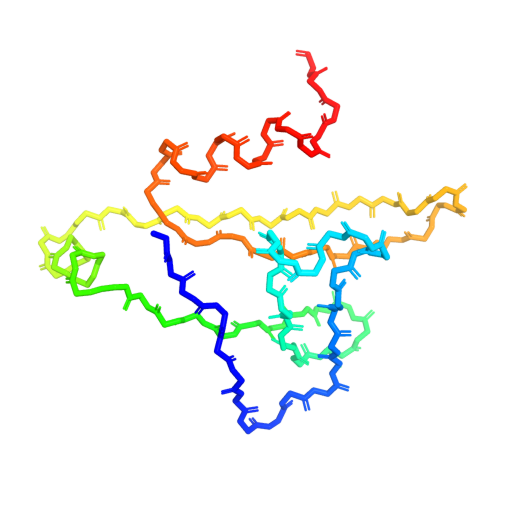ns: 1; bounding box: 37×29×38 Å

pLDDT: mean 71.57, std 13.12, range [34.62, 90.75]